Protein AF-A0A9D9JND7-F1 (afdb_monomer_lite)

Secondary structure (DSSP, 8-state):
--------PPP-----------------------------------PPPPPPPPPPPPP-EEEEE--GGGTT-EE--STTPEEEEEEEE---SSGGGS-SEEEEEETTTEEEEEE--EEETTEEEEEEEEESSEEEEEEEEEEETT----B-

Radius of gyration: 27.94 Å; chains: 1; bounding box: 85×55×66 Å

Sequence (152 aa):
MNRQTNQNGKPRSTITWVATFLSLALLVASLALGLGSGEAVAKPSKTPTPTPTATPTPSGTKTISIKDGHKGTHVECSDGQQIEWHFVITQIANSSLAPGSITAQLQNAGTATIGLGNFTGGVAHYTYYTSSPETLIDAWATIYAGWDGQFN

Structure (mmCIF, N/CA/C/O backbone):
data_AF-A0A9D9JND7-F1
#
_entry.id   AF-A0A9D9JND7-F1
#
loop_
_atom_site.group_PDB
_atom_site.id
_atom_site.type_symbol
_atom_site.label_atom_id
_atom_site.label_alt_id
_atom_site.label_comp_id
_atom_site.label_asym_id
_atom_site.label_entity_id
_atom_site.label_seq_id
_atom_site.pdbx_PDB_ins_code
_atom_site.Cartn_x
_atom_site.Cartn_y
_atom_site.Cartn_z
_atom_site.occupancy
_atom_site.B_iso_or_equiv
_atom_site.auth_seq_id
_atom_site.auth_comp_id
_atom_site.auth_asym_id
_atom_site.auth_atom_id
_atom_site.pdbx_PDB_model_num
ATOM 1 N N . MET A 1 1 ? -22.492 42.193 42.068 1.00 35.66 1 MET A N 1
ATOM 2 C CA . MET A 1 1 ? -21.242 42.965 42.238 1.00 35.66 1 MET A CA 1
ATOM 3 C C . MET A 1 1 ? -20.046 42.024 42.145 1.00 35.66 1 MET A C 1
ATOM 5 O O . MET A 1 1 ? -20.113 41.002 42.804 1.00 35.66 1 MET A O 1
ATOM 9 N N . ASN A 1 2 ? -19.023 42.412 41.358 1.00 36.84 2 ASN A N 1
ATOM 10 C CA . ASN A 1 2 ? -17.562 42.173 41.479 1.00 36.84 2 ASN A CA 1
ATOM 11 C C . ASN A 1 2 ? -17.023 40.778 41.883 1.00 36.84 2 ASN A C 1
ATOM 13 O O . ASN A 1 2 ? -17.480 40.208 42.855 1.00 36.84 2 ASN A O 1
ATOM 17 N N . ARG A 1 3 ? -15.932 40.230 41.325 1.00 38.91 3 ARG A N 1
ATOM 18 C CA . ARG A 1 3 ? -14.874 40.699 40.400 1.00 38.91 3 ARG A CA 1
ATOM 19 C C . ARG A 1 3 ? -14.011 39.471 40.013 1.00 38.91 3 ARG A C 1
ATOM 21 O O . ARG A 1 3 ? -13.811 38.626 40.871 1.00 38.91 3 ARG A O 1
ATOM 28 N N . GLN A 1 4 ? -13.517 39.462 38.763 1.00 40.25 4 GLN A N 1
ATOM 29 C CA . GLN A 1 4 ? -12.162 39.114 38.236 1.00 40.25 4 GLN A CA 1
ATOM 30 C C . GLN A 1 4 ? -11.346 37.977 38.913 1.00 40.25 4 GLN A C 1
ATOM 32 O O . GLN A 1 4 ? -11.251 37.946 40.127 1.00 40.25 4 GLN A O 1
ATOM 37 N N . THR A 1 5 ? -10.651 37.055 38.227 1.00 44.72 5 THR A N 1
ATOM 38 C CA . THR A 1 5 ? -9.584 37.194 37.198 1.00 44.72 5 THR A CA 1
ATOM 39 C C . THR A 1 5 ? -9.403 35.843 36.456 1.00 44.72 5 THR A C 1
ATOM 41 O O . THR A 1 5 ? -9.461 34.786 37.065 1.00 44.72 5 THR A O 1
ATOM 44 N N . ASN A 1 6 ? -9.407 35.770 35.121 1.00 44.22 6 ASN A N 1
ATOM 45 C CA . ASN A 1 6 ? -8.262 35.806 34.193 1.00 44.22 6 ASN A CA 1
ATOM 46 C C . ASN A 1 6 ? -7.016 34.979 34.594 1.00 44.22 6 ASN A C 1
ATOM 48 O O . ASN A 1 6 ? -6.251 35.449 35.431 1.00 44.22 6 ASN A O 1
ATOM 52 N N . GLN A 1 7 ? -6.771 33.843 33.917 1.00 40.28 7 GLN A N 1
ATOM 53 C CA . GLN A 1 7 ? -5.429 33.351 33.551 1.00 40.28 7 GLN A CA 1
ATOM 54 C C . GLN A 1 7 ? -5.486 32.428 32.309 1.00 40.28 7 GLN A C 1
ATOM 56 O O . GLN A 1 7 ? -5.984 31.309 32.356 1.00 40.28 7 GLN A O 1
ATOM 61 N N . ASN A 1 8 ? -4.855 32.923 31.244 1.00 39.75 8 ASN A N 1
ATOM 62 C CA . ASN A 1 8 ? -3.942 32.214 30.343 1.00 39.75 8 ASN A CA 1
ATOM 63 C C . ASN A 1 8 ? -4.497 31.261 29.280 1.00 39.75 8 ASN A C 1
ATOM 65 O O . ASN A 1 8 ? -4.663 30.058 29.468 1.00 39.75 8 ASN A O 1
ATOM 69 N N . GLY A 1 9 ? -4.592 31.833 28.075 1.00 44.78 9 GLY A N 1
ATOM 70 C CA . GLY A 1 9 ? -4.525 31.102 26.823 1.00 44.78 9 GLY A CA 1
ATOM 71 C C . GLY A 1 9 ? -3.279 30.223 26.761 1.00 44.78 9 GLY A C 1
ATOM 72 O O . GLY A 1 9 ? -2.150 30.679 26.944 1.00 44.78 9 GLY A O 1
ATOM 73 N N . LYS A 1 10 ? -3.502 28.944 26.474 1.00 40.12 10 LYS A N 1
ATOM 74 C CA . LYS A 1 10 ? -2.445 28.026 26.077 1.00 40.12 10 LYS A CA 1
ATOM 75 C C . LYS A 1 10 ? -2.246 28.198 24.568 1.00 40.12 10 LYS A C 1
ATOM 77 O O . LYS A 1 10 ? -3.219 28.031 23.828 1.00 40.12 10 LYS A O 1
ATOM 82 N N . PRO A 1 11 ? -1.050 28.567 24.086 1.00 42.25 11 PRO A N 1
ATOM 83 C CA . PRO A 1 11 ? -0.822 28.674 22.654 1.00 42.25 11 PRO A CA 1
ATOM 84 C C . PRO A 1 11 ? -1.040 27.301 22.012 1.00 42.25 11 PRO A C 1
ATOM 86 O O . PRO A 1 11 ? -0.515 26.291 22.487 1.00 42.25 11 PRO A O 1
ATOM 89 N N . ARG A 1 12 ? -1.830 27.270 20.931 1.00 50.47 12 ARG A N 1
ATOM 90 C CA . ARG A 1 12 ? -1.844 26.148 19.990 1.00 50.47 12 ARG A CA 1
ATOM 91 C C . ARG A 1 12 ? -0.411 25.992 19.495 1.00 50.47 12 ARG A C 1
ATOM 93 O O . ARG A 1 12 ? 0.096 26.860 18.791 1.00 50.47 12 ARG A O 1
ATOM 100 N N . SER A 1 13 ? 0.254 24.937 19.951 1.00 42.88 13 SER A N 1
ATOM 101 C CA . SER A 1 13 ? 1.615 24.627 19.541 1.00 42.88 13 SER A CA 1
ATOM 102 C C . SER A 1 13 ? 1.556 24.116 18.105 1.00 42.88 13 SER A C 1
ATOM 104 O O . SER A 1 13 ? 1.272 22.949 17.849 1.00 42.88 13 SER A O 1
ATOM 106 N N . THR A 1 14 ? 1.732 25.031 17.156 1.00 45.50 14 THR A N 1
ATOM 107 C CA . THR A 1 14 ? 2.014 24.708 15.761 1.00 45.50 14 THR A CA 1
ATOM 108 C C . THR A 1 14 ? 3.435 24.158 15.735 1.00 45.50 14 THR A C 1
ATOM 110 O O . THR A 1 14 ? 4.404 24.914 15.790 1.00 45.50 14 THR A O 1
ATOM 113 N N . ILE A 1 15 ? 3.567 22.833 15.754 1.00 48.22 15 ILE A N 1
ATOM 114 C CA . ILE A 1 15 ? 4.861 22.163 15.636 1.00 48.22 15 ILE A CA 1
ATOM 115 C C . ILE A 1 15 ? 5.288 22.278 14.171 1.00 48.22 15 ILE A C 1
ATOM 117 O O . ILE A 1 15 ? 4.916 21.478 13.316 1.00 48.22 15 ILE A O 1
ATOM 121 N N . THR A 1 16 ? 6.033 23.341 13.879 1.00 36.06 16 THR A N 1
ATOM 122 C CA . THR A 1 16 ? 6.825 23.488 12.660 1.00 36.06 16 THR A CA 1
ATOM 123 C C . THR A 1 16 ? 7.921 22.427 12.701 1.00 36.06 16 THR A C 1
ATOM 125 O O . THR A 1 16 ? 8.856 22.533 13.493 1.00 36.06 16 THR A O 1
ATOM 128 N N . TRP A 1 17 ? 7.801 21.384 11.881 1.00 36.75 17 TRP A N 1
ATOM 129 C CA . TRP A 1 17 ? 8.867 20.400 11.708 1.00 36.75 17 TRP A CA 1
ATOM 130 C C . TRP A 1 17 ? 10.091 21.083 11.089 1.00 36.75 17 TRP A C 1
ATOM 132 O O . TRP A 1 17 ? 10.092 21.452 9.916 1.00 36.75 17 TRP A O 1
ATOM 142 N N . VAL A 1 18 ? 11.131 21.279 11.899 1.00 44.25 18 VAL A N 1
ATOM 143 C CA . VAL A 1 18 ? 12.454 21.710 11.445 1.00 44.25 18 VAL A CA 1
ATOM 144 C C . VAL A 1 18 ? 13.155 20.476 10.880 1.00 44.25 18 VAL A C 1
ATOM 146 O O . VAL A 1 18 ? 13.478 19.552 11.622 1.00 44.25 18 VAL A O 1
ATOM 149 N N . ALA A 1 19 ? 13.363 20.436 9.564 1.00 40.91 19 ALA A N 1
ATOM 150 C CA . ALA A 1 19 ? 14.160 19.401 8.915 1.00 40.91 19 ALA A CA 1
ATOM 151 C C . ALA A 1 19 ? 15.650 19.643 9.208 1.00 40.91 19 ALA A C 1
ATOM 153 O O . ALA A 1 19 ? 16.306 20.456 8.557 1.00 40.91 19 ALA A O 1
ATOM 154 N N . THR A 1 20 ? 16.195 18.955 10.209 1.00 38.94 20 THR A N 1
ATOM 155 C CA . THR A 1 20 ? 17.640 18.890 10.439 1.00 38.94 20 THR A CA 1
ATOM 156 C C . THR A 1 20 ? 18.256 17.895 9.458 1.00 38.94 20 THR A C 1
ATOM 158 O O . THR A 1 20 ? 18.188 16.683 9.649 1.00 38.94 20 THR A O 1
ATOM 161 N N . PHE A 1 21 ? 18.886 18.410 8.402 1.00 44.72 21 PHE A N 1
ATOM 162 C CA . PHE A 1 21 ? 19.834 17.648 7.593 1.00 44.72 21 PHE A CA 1
ATOM 163 C C . PHE A 1 21 ? 21.103 17.427 8.418 1.00 44.72 21 PHE A C 1
ATOM 165 O O . PHE A 1 21 ? 21.980 18.289 8.477 1.00 44.72 21 PHE A O 1
ATOM 172 N N . LEU A 1 22 ? 21.186 16.283 9.097 1.00 35.12 22 LEU A N 1
ATOM 173 C CA . LEU A 1 22 ? 22.419 15.859 9.745 1.00 35.12 22 LEU A CA 1
ATOM 174 C C . LEU A 1 22 ? 23.323 15.218 8.688 1.00 35.12 22 LEU A C 1
ATOM 176 O O . LEU A 1 22 ? 23.207 14.037 8.368 1.00 35.12 22 LEU A O 1
ATOM 180 N N . SER A 1 23 ? 24.209 16.034 8.123 1.00 46.69 23 SER A N 1
ATOM 181 C CA . SER A 1 23 ? 25.359 15.568 7.355 1.00 46.69 23 SER A CA 1
ATOM 182 C C . SER A 1 23 ? 26.200 14.626 8.213 1.00 46.69 23 SER A C 1
ATOM 184 O O . SER A 1 23 ? 26.715 15.036 9.253 1.00 46.69 23 SER A O 1
ATOM 186 N N . LEU A 1 24 ? 26.395 13.392 7.749 1.00 34.16 24 LEU A N 1
ATOM 187 C CA . LEU A 1 24 ? 27.453 12.519 8.244 1.00 34.16 24 LEU A CA 1
ATOM 188 C C . LEU A 1 24 ? 28.417 12.221 7.095 1.00 34.16 24 LEU A C 1
ATOM 190 O O . LEU A 1 24 ? 28.171 11.370 6.245 1.00 34.16 24 LEU A O 1
ATOM 194 N N . ALA A 1 25 ? 29.515 12.970 7.078 1.00 51.25 25 ALA A N 1
ATOM 195 C CA . ALA A 1 25 ? 30.735 12.611 6.372 1.00 51.25 25 ALA A CA 1
ATOM 196 C C . ALA A 1 25 ? 31.693 11.935 7.368 1.00 51.25 25 ALA A C 1
ATOM 198 O O . ALA A 1 25 ? 31.798 12.428 8.486 1.00 51.25 25 ALA A O 1
ATOM 199 N N . LEU A 1 26 ? 32.388 10.862 6.959 1.00 34.78 26 LEU A N 1
ATOM 200 C CA . LEU A 1 26 ? 33.774 10.483 7.334 1.00 34.78 26 LEU A CA 1
ATOM 201 C C . LEU A 1 26 ? 34.145 9.172 6.563 1.00 34.78 26 LEU A C 1
ATOM 203 O O . LEU A 1 26 ? 33.392 8.211 6.669 1.00 34.78 26 LEU A O 1
ATOM 207 N N . LEU A 1 27 ? 35.102 9.133 5.605 1.00 37.53 27 LEU A N 1
ATOM 208 C CA . LEU A 1 27 ? 36.602 9.067 5.684 1.00 37.53 27 LEU A CA 1
ATOM 209 C C . LEU A 1 27 ? 37.125 7.638 6.014 1.00 37.53 27 LEU A C 1
ATOM 211 O O . LEU A 1 27 ? 36.470 6.944 6.773 1.00 37.53 27 LEU A O 1
ATOM 215 N N . VAL A 1 28 ? 38.249 7.068 5.529 1.00 41.75 28 VAL A N 1
ATOM 216 C CA . VAL A 1 28 ? 39.568 7.514 4.999 1.00 41.75 28 VAL A CA 1
ATOM 217 C C . VAL A 1 28 ? 40.226 6.320 4.249 1.00 41.75 28 VAL A C 1
ATOM 219 O O . VAL A 1 28 ? 39.947 5.183 4.617 1.00 41.75 28 VAL A O 1
ATOM 222 N N . ALA A 1 29 ? 41.184 6.544 3.333 1.00 36.72 29 ALA A N 1
ATOM 223 C CA . ALA A 1 29 ? 42.577 6.045 3.467 1.00 36.72 29 ALA A CA 1
ATOM 224 C C . ALA A 1 29 ? 43.456 6.452 2.264 1.00 36.72 29 ALA A C 1
ATOM 226 O O . ALA A 1 29 ? 43.172 6.112 1.118 1.00 36.72 29 ALA A O 1
ATOM 227 N N . SER A 1 30 ? 44.546 7.163 2.554 1.00 53.56 30 SER A N 1
ATOM 228 C CA . SER A 1 30 ? 45.601 7.576 1.620 1.00 53.56 30 SER A CA 1
ATOM 229 C C . SER A 1 30 ? 46.751 6.561 1.607 1.00 53.56 30 SER A C 1
ATOM 231 O O . SER A 1 30 ? 47.079 6.027 2.665 1.00 53.56 30 SER A O 1
ATOM 233 N N . LEU A 1 31 ? 47.461 6.395 0.481 1.00 41.94 31 LEU A N 1
ATOM 234 C CA . LEU A 1 31 ? 48.875 5.987 0.503 1.00 41.94 31 LEU A CA 1
ATOM 235 C C . LEU A 1 31 ? 49.652 6.548 -0.705 1.00 41.94 31 LEU A C 1
ATOM 237 O O . LEU A 1 31 ? 49.171 6.512 -1.834 1.00 41.94 31 LEU A O 1
ATOM 241 N N . ALA A 1 32 ? 50.824 7.122 -0.419 1.00 46.75 32 ALA A N 1
ATOM 242 C CA . ALA A 1 32 ? 51.705 7.877 -1.317 1.00 46.75 32 ALA A CA 1
ATOM 243 C C . ALA A 1 32 ? 52.719 7.001 -2.093 1.00 46.75 32 ALA A C 1
ATOM 245 O O . ALA A 1 32 ? 52.794 5.805 -1.827 1.00 46.75 32 ALA A O 1
ATOM 246 N N . LEU A 1 33 ? 53.531 7.663 -2.950 1.00 39.75 33 LEU A N 1
ATOM 247 C CA . LEU A 1 33 ? 54.814 7.292 -3.618 1.00 39.75 33 LEU A CA 1
ATOM 248 C C . LEU A 1 33 ? 54.690 7.356 -5.159 1.00 39.75 33 LEU A C 1
ATOM 250 O O . LEU A 1 33 ? 53.736 6.832 -5.710 1.00 39.75 33 LEU A O 1
ATOM 254 N N . GLY A 1 34 ? 55.587 7.929 -5.965 1.00 34.12 34 GLY A N 1
ATOM 255 C CA . GLY A 1 34 ? 56.808 8.713 -5.785 1.00 34.12 34 GLY A CA 1
ATOM 256 C C . GLY A 1 34 ? 57.210 9.279 -7.165 1.00 34.12 34 GLY A C 1
ATOM 257 O O . GLY A 1 34 ? 56.933 8.662 -8.193 1.00 34.12 34 GLY A O 1
ATOM 258 N N . LEU A 1 35 ? 57.810 10.471 -7.208 1.00 46.88 35 LEU A N 1
ATOM 259 C CA . LEU A 1 35 ? 58.341 11.081 -8.434 1.00 46.88 35 LEU A CA 1
ATOM 260 C C . LEU A 1 35 ? 59.717 10.478 -8.734 1.00 46.88 35 LEU A C 1
ATOM 262 O O . LEU A 1 35 ? 60.695 10.800 -8.065 1.00 46.88 35 LEU A O 1
ATOM 266 N N . GLY A 1 36 ? 59.778 9.602 -9.733 1.00 36.09 36 GLY A N 1
ATOM 267 C CA . GLY A 1 36 ? 61.016 9.104 -10.321 1.00 36.09 36 GLY A CA 1
ATOM 268 C C . GLY A 1 36 ? 61.012 9.381 -11.818 1.00 36.09 36 GLY A C 1
ATOM 269 O O . GLY A 1 36 ? 60.272 8.743 -12.562 1.00 36.09 36 GLY A O 1
ATOM 270 N N . SER A 1 37 ? 61.827 10.338 -12.254 1.00 55.56 37 SER A N 1
ATOM 271 C CA . SER A 1 37 ? 62.233 10.475 -13.651 1.00 55.56 37 SER A CA 1
ATOM 272 C C . SER A 1 37 ? 63.300 9.416 -13.928 1.00 55.56 37 SER A C 1
ATOM 274 O O . SER A 1 37 ? 64.373 9.462 -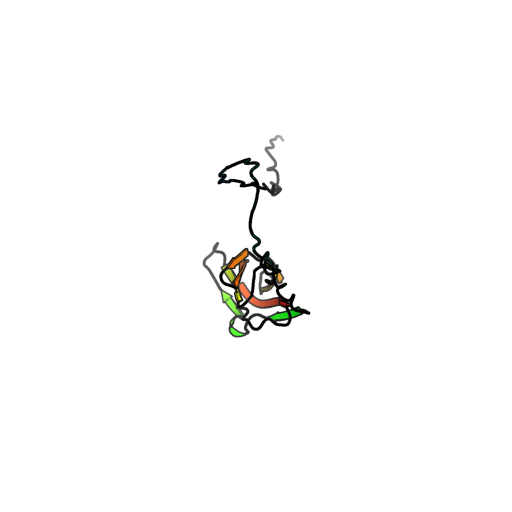13.332 1.00 55.56 37 SER A O 1
ATOM 276 N N . GLY A 1 38 ? 63.002 8.455 -14.799 1.00 38.06 38 GLY A N 1
ATOM 277 C CA . GLY A 1 38 ? 63.929 7.407 -15.218 1.00 38.06 38 GLY A CA 1
ATOM 278 C C . GLY A 1 38 ? 63.407 6.702 -16.466 1.00 38.06 38 GLY A C 1
ATOM 279 O O . GLY A 1 38 ? 62.236 6.343 -16.541 1.00 38.06 38 GLY A O 1
ATOM 280 N N . GLU A 1 39 ? 64.266 6.597 -17.471 1.00 42.38 39 GLU A N 1
ATOM 281 C CA . GLU A 1 39 ? 63.981 6.178 -18.840 1.00 42.38 39 GLU A CA 1
ATOM 282 C C . GLU A 1 39 ? 63.684 4.673 -19.016 1.00 42.38 39 GLU A C 1
ATOM 284 O O . GLU A 1 39 ? 64.228 3.820 -18.324 1.00 42.38 39 GLU A O 1
ATOM 289 N N . ALA A 1 40 ? 62.918 4.407 -20.083 1.00 47.84 40 ALA A N 1
ATOM 290 C CA . ALA A 1 40 ? 62.950 3.244 -20.978 1.00 47.84 40 ALA A CA 1
ATOM 291 C C . ALA A 1 40 ? 62.257 1.902 -20.609 1.00 47.84 40 ALA A C 1
ATOM 293 O O . ALA A 1 40 ? 62.512 1.262 -19.596 1.00 47.84 40 ALA A O 1
ATOM 294 N N . VAL A 1 41 ? 61.520 1.426 -21.631 1.00 47.28 41 VAL A N 1
ATOM 295 C CA . VAL A 1 41 ? 61.172 0.036 -22.014 1.00 47.28 41 VAL A CA 1
ATOM 296 C C . VAL A 1 41 ? 59.761 -0.506 -21.669 1.00 47.28 41 VAL A C 1
ATOM 298 O O . VAL A 1 41 ? 59.404 -0.750 -20.527 1.00 47.28 41 VAL A O 1
ATOM 301 N N . ALA A 1 42 ? 59.040 -0.817 -22.763 1.00 45.41 42 ALA A N 1
ATOM 302 C CA . ALA A 1 42 ? 57.925 -1.764 -22.971 1.00 45.41 42 ALA A CA 1
ATOM 303 C C . ALA A 1 42 ? 56.463 -1.406 -22.580 1.00 45.41 42 ALA A C 1
ATOM 305 O O . ALA A 1 42 ? 56.108 -1.094 -21.451 1.00 45.41 42 ALA A O 1
ATOM 306 N N . LYS A 1 43 ? 55.588 -1.549 -23.590 1.00 57.69 43 LYS A N 1
ATOM 307 C CA . LYS A 1 43 ? 54.122 -1.373 -23.636 1.00 57.69 43 LYS A CA 1
ATOM 308 C C . LYS A 1 43 ? 53.362 -2.498 -22.908 1.00 57.69 43 LYS A C 1
ATOM 310 O O . LYS A 1 43 ? 53.629 -3.662 -23.197 1.00 57.69 43 LYS A O 1
ATOM 315 N N . PRO A 1 44 ? 52.269 -2.171 -22.193 1.00 45.88 44 PRO A N 1
ATOM 316 C CA . PRO A 1 44 ? 51.061 -2.989 -22.238 1.00 45.88 44 PRO A CA 1
ATOM 317 C C . PRO A 1 44 ? 49.843 -2.177 -22.705 1.00 45.88 44 PRO A C 1
ATOM 319 O O . PRO A 1 44 ? 49.682 -0.989 -22.431 1.00 45.88 44 PRO A O 1
ATOM 322 N N . SER A 1 45 ? 48.990 -2.844 -23.477 1.00 52.47 45 SER A N 1
ATOM 323 C CA . SER A 1 45 ? 47.714 -2.335 -23.976 1.00 52.47 45 SER A CA 1
ATOM 324 C C . SER A 1 45 ? 46.803 -1.938 -22.812 1.00 52.47 45 SER A C 1
ATOM 326 O O . SER A 1 45 ? 46.557 -2.757 -21.931 1.00 52.47 45 SER A O 1
ATOM 328 N N . LYS A 1 46 ? 46.278 -0.705 -22.806 1.00 54.31 46 LYS A N 1
ATOM 329 C CA . LYS A 1 46 ? 45.229 -0.300 -21.861 1.00 54.31 46 LYS A CA 1
ATOM 330 C C . LYS A 1 46 ? 43.996 -1.166 -22.125 1.00 54.31 46 LYS A C 1
ATOM 332 O O . LYS A 1 46 ? 43.353 -1.007 -23.160 1.00 54.31 46 LYS A O 1
ATOM 337 N N . THR A 1 47 ? 43.684 -2.091 -21.224 1.00 53.34 47 THR A N 1
ATOM 338 C CA . THR A 1 47 ? 42.386 -2.771 -21.213 1.00 53.34 47 THR A CA 1
ATOM 339 C C . THR A 1 47 ? 41.303 -1.696 -21.078 1.00 53.34 47 THR A C 1
ATOM 341 O O . THR A 1 47 ? 41.393 -0.894 -20.144 1.00 53.34 47 THR A O 1
ATOM 344 N N . PRO A 1 48 ? 40.319 -1.601 -21.990 1.00 60.66 48 PRO A N 1
ATOM 345 C CA . PRO A 1 48 ? 39.216 -0.670 -21.811 1.00 60.66 48 PRO A CA 1
ATOM 346 C C . PRO A 1 48 ? 38.462 -1.051 -20.534 1.00 60.66 48 PRO A C 1
ATOM 348 O O . PRO A 1 48 ? 38.025 -2.191 -20.379 1.00 60.66 48 PRO A O 1
ATOM 351 N N . THR A 1 49 ? 38.336 -0.105 -19.605 1.00 61.47 49 THR A N 1
ATOM 352 C CA . THR A 1 49 ? 37.416 -0.211 -18.469 1.00 61.47 49 THR A CA 1
ATOM 353 C C . THR A 1 49 ? 36.029 -0.559 -19.015 1.00 61.47 49 THR A C 1
ATOM 355 O O . THR A 1 49 ? 35.581 0.138 -19.931 1.00 61.47 49 THR A O 1
ATOM 358 N N . PRO A 1 50 ? 35.339 -1.603 -18.516 1.00 55.28 50 PRO A N 1
ATOM 359 C CA . PRO A 1 50 ? 33.985 -1.891 -18.965 1.00 55.28 50 PRO A CA 1
ATOM 360 C C . PRO A 1 50 ? 33.119 -0.659 -18.703 1.00 55.28 50 PRO A C 1
ATOM 362 O O . PRO A 1 50 ? 32.987 -0.200 -17.568 1.00 55.28 50 PRO A O 1
ATOM 365 N N . THR A 1 51 ? 32.563 -0.091 -19.770 1.00 63.75 51 THR A N 1
ATOM 366 C CA . THR A 1 51 ? 31.516 0.923 -19.674 1.00 63.75 51 THR A CA 1
ATOM 367 C C . THR A 1 51 ? 30.382 0.330 -18.835 1.00 63.75 51 THR A C 1
ATOM 369 O O . THR A 1 51 ? 29.955 -0.788 -19.144 1.00 63.75 51 THR A O 1
ATOM 372 N N . PRO A 1 52 ? 29.893 1.008 -17.776 1.00 57.00 52 PRO A N 1
ATOM 373 C CA . PRO A 1 52 ? 28.728 0.526 -17.051 1.00 57.00 52 PRO A CA 1
ATOM 374 C C . PRO A 1 52 ? 27.597 0.358 -18.063 1.00 57.00 52 PRO A C 1
ATOM 376 O O . PRO A 1 52 ? 27.193 1.310 -18.731 1.00 57.00 52 PRO A O 1
ATOM 379 N N . THR A 1 53 ? 27.143 -0.881 -18.231 1.00 58.75 53 THR A N 1
ATOM 380 C CA . THR A 1 53 ? 25.967 -1.167 -19.046 1.00 58.75 53 THR A CA 1
ATOM 381 C C . THR A 1 53 ? 24.807 -0.455 -18.371 1.00 58.75 53 THR A C 1
ATOM 383 O O . THR A 1 53 ? 24.507 -0.741 -17.213 1.00 58.75 53 THR A O 1
ATOM 386 N N . ALA A 1 54 ? 24.209 0.520 -19.056 1.00 56.59 54 ALA A N 1
ATOM 387 C CA . ALA A 1 54 ? 23.027 1.193 -18.550 1.00 56.59 54 ALA A CA 1
ATOM 388 C C . ALA A 1 54 ? 21.954 0.130 -18.290 1.00 56.59 54 ALA A C 1
ATOM 390 O O . ALA A 1 54 ? 21.536 -0.570 -19.214 1.00 56.59 54 ALA A O 1
ATOM 391 N N . THR A 1 55 ? 21.538 -0.018 -17.032 1.00 61.88 55 THR A N 1
ATOM 392 C CA . THR A 1 55 ? 20.361 -0.817 -16.699 1.00 61.88 55 THR A CA 1
ATOM 393 C C . THR A 1 55 ? 19.194 -0.239 -17.497 1.00 61.88 55 THR A C 1
ATOM 395 O O . THR A 1 55 ? 18.950 0.966 -17.387 1.00 61.88 55 THR A O 1
ATOM 398 N N . PRO A 1 56 ? 18.496 -1.036 -18.325 1.00 59.31 56 PRO A N 1
ATOM 399 C CA . PRO A 1 56 ? 17.407 -0.518 -19.135 1.00 59.31 56 PRO A CA 1
ATOM 400 C C . PRO A 1 56 ? 16.362 0.104 -18.211 1.00 59.31 56 PRO A C 1
ATOM 402 O O . PRO A 1 56 ? 15.847 -0.555 -17.308 1.00 59.31 56 PRO A O 1
ATOM 405 N N . THR A 1 57 ? 16.056 1.383 -18.423 1.00 62.50 57 THR A N 1
ATOM 406 C CA . THR A 1 57 ? 14.876 1.995 -17.819 1.00 62.50 57 THR A CA 1
ATOM 407 C C . THR A 1 57 ? 13.660 1.282 -18.408 1.00 62.50 57 THR A C 1
ATOM 409 O O . THR A 1 57 ? 13.494 1.308 -19.631 1.00 62.50 57 THR A O 1
ATOM 412 N N . PRO A 1 58 ? 12.829 0.607 -17.597 1.00 71.50 58 PRO A N 1
ATOM 413 C CA . PRO A 1 58 ? 11.636 -0.035 -18.123 1.00 71.50 58 PRO A CA 1
ATOM 414 C C . PRO A 1 58 ? 10.738 1.022 -18.774 1.00 71.50 58 PRO A C 1
ATOM 416 O O . PRO A 1 58 ? 10.476 2.077 -18.196 1.00 71.50 58 PRO A O 1
ATOM 419 N N . SER A 1 59 ? 10.304 0.755 -20.007 1.00 79.25 59 SER A N 1
ATOM 420 C CA . SER A 1 59 ? 9.436 1.668 -20.745 1.00 79.25 59 SER A CA 1
ATOM 421 C C . SER A 1 59 ? 7.990 1.496 -20.277 1.00 79.25 59 SER A C 1
ATOM 423 O O . SER A 1 59 ? 7.455 0.388 -20.300 1.00 79.25 59 SER A O 1
ATOM 425 N N . GLY A 1 60 ? 7.370 2.594 -19.844 1.00 93.44 60 GLY A N 1
ATOM 426 C CA . GLY A 1 60 ? 5.963 2.648 -19.451 1.00 93.44 60 GLY A CA 1
ATOM 427 C C . GLY A 1 60 ? 5.667 2.253 -18.002 1.00 93.44 60 GLY A C 1
ATOM 428 O O . GLY A 1 60 ? 6.506 1.734 -17.262 1.00 93.44 60 GLY A O 1
ATOM 429 N N . THR A 1 61 ? 4.424 2.506 -17.603 1.00 96.94 61 THR A N 1
ATOM 430 C CA . THR A 1 61 ? 3.895 2.217 -16.269 1.00 96.94 61 THR A CA 1
ATOM 431 C C . THR A 1 61 ? 2.575 1.455 -16.354 1.00 96.94 61 THR A C 1
ATOM 433 O O . THR A 1 61 ? 1.911 1.446 -17.389 1.00 96.94 61 THR A O 1
ATOM 436 N N . LYS A 1 62 ? 2.196 0.802 -15.256 1.00 97.81 62 LYS A N 1
ATOM 437 C CA . LYS A 1 62 ? 0.889 0.180 -15.051 1.00 97.81 62 LYS A CA 1
ATOM 438 C C . LYS A 1 62 ? 0.396 0.418 -13.630 1.00 97.81 62 LYS A C 1
ATOM 440 O O . LYS A 1 62 ? 1.202 0.595 -12.716 1.00 97.81 62 LYS A O 1
ATOM 445 N N . THR A 1 63 ? -0.918 0.367 -13.446 1.00 98.62 63 THR A N 1
ATOM 446 C CA . THR A 1 63 ? -1.527 0.297 -12.117 1.00 98.62 63 THR A CA 1
ATOM 447 C C . THR A 1 63 ? -1.510 -1.144 -11.625 1.00 98.62 63 THR A C 1
ATOM 449 O O . THR A 1 63 ? -1.807 -2.070 -12.378 1.00 98.62 63 THR A O 1
ATOM 452 N N . ILE A 1 64 ? -1.145 -1.322 -10.364 1.00 98.75 64 ILE A N 1
ATOM 453 C CA . ILE A 1 64 ? -1.198 -2.590 -9.644 1.00 98.75 64 ILE A CA 1
ATOM 454 C C . ILE A 1 64 ? -2.109 -2.420 -8.440 1.00 98.75 64 ILE A C 1
ATOM 456 O O . ILE A 1 64 ? -2.141 -1.346 -7.839 1.00 98.75 64 ILE A O 1
ATOM 460 N N . SER A 1 65 ? -2.824 -3.479 -8.093 1.00 98.75 65 SER A N 1
ATOM 461 C CA . SER A 1 65 ? -3.711 -3.518 -6.935 1.00 98.75 65 SER A CA 1
ATOM 462 C C . SER A 1 65 ? -3.215 -4.555 -5.945 1.00 98.75 65 SER A C 1
ATOM 464 O O . SER A 1 65 ? -2.552 -5.525 -6.324 1.00 98.75 65 SER A O 1
ATOM 466 N N . ILE A 1 66 ? -3.546 -4.342 -4.681 1.00 98.88 66 ILE A N 1
ATOM 467 C CA . ILE A 1 66 ? -3.341 -5.321 -3.630 1.00 98.88 66 ILE A CA 1
ATOM 468 C C . ILE A 1 66 ? -4.086 -6.611 -3.965 1.00 98.88 66 ILE A C 1
ATOM 470 O O . ILE A 1 66 ? -5.140 -6.588 -4.611 1.00 98.88 66 ILE A O 1
ATOM 474 N N . LYS A 1 67 ? -3.546 -7.750 -3.530 1.00 98.69 67 LYS A N 1
ATOM 475 C CA . LYS A 1 67 ? -4.238 -9.031 -3.687 1.00 98.69 67 LYS A CA 1
ATOM 476 C C . LYS A 1 67 ? -5.633 -8.973 -3.079 1.00 98.69 67 LYS A C 1
ATOM 478 O O . LYS A 1 67 ? -5.802 -8.532 -1.943 1.00 98.69 67 LYS A O 1
ATOM 483 N N . ASP A 1 68 ? -6.603 -9.540 -3.792 1.00 98.38 68 ASP A N 1
ATOM 484 C CA . ASP A 1 68 ? -7.996 -9.590 -3.336 1.00 98.38 68 ASP A CA 1
ATOM 485 C C . ASP A 1 68 ? -8.152 -10.249 -1.958 1.00 98.38 68 ASP A C 1
ATOM 487 O O . ASP A 1 68 ? -9.011 -9.840 -1.188 1.00 98.38 68 ASP A O 1
ATOM 491 N N . GLY A 1 69 ? -7.280 -11.199 -1.596 1.00 98.38 69 GLY A N 1
ATOM 492 C CA . GLY A 1 69 ? -7.293 -11.844 -0.277 1.00 98.38 69 GLY A CA 1
ATOM 493 C C . GLY A 1 69 ? -7.004 -10.917 0.912 1.00 98.38 69 GLY A C 1
ATOM 494 O O . GLY A 1 69 ? -7.267 -11.312 2.043 1.00 98.38 69 GLY A O 1
ATOM 495 N N . HIS A 1 70 ? -6.481 -9.708 0.683 1.00 98.44 70 HIS A N 1
ATOM 496 C CA . HIS A 1 70 ? -6.302 -8.696 1.731 1.00 98.44 70 HIS A CA 1
ATOM 497 C C . HIS A 1 70 ? -7.456 -7.686 1.787 1.00 98.44 70 HIS A C 1
ATOM 499 O O . HIS A 1 70 ? -7.601 -6.976 2.784 1.00 98.44 70 HIS A O 1
ATOM 505 N N . LYS A 1 71 ? -8.302 -7.616 0.754 1.00 98.56 71 LYS A N 1
ATOM 506 C CA . LYS A 1 71 ? -9.462 -6.718 0.744 1.00 98.56 71 LYS A CA 1
ATOM 507 C C . LYS A 1 71 ? -10.506 -7.208 1.741 1.00 98.56 71 LYS A C 1
ATOM 509 O O . LYS A 1 71 ? -10.749 -8.403 1.875 1.00 98.56 71 LYS A O 1
ATOM 514 N N . GLY A 1 72 ? -11.121 -6.273 2.453 1.00 98.38 72 GLY A N 1
ATOM 515 C CA . GLY A 1 72 ? -12.044 -6.567 3.543 1.00 98.38 72 GLY A CA 1
ATOM 516 C C . GLY A 1 72 ? -11.364 -7.024 4.834 1.00 98.38 72 GLY A C 1
ATOM 517 O O . GLY A 1 72 ? -12.069 -7.429 5.754 1.00 98.38 72 GLY A O 1
ATOM 518 N N . THR A 1 73 ? -10.027 -6.961 4.935 1.00 98.62 73 THR A N 1
ATOM 519 C CA . THR A 1 73 ? -9.336 -7.228 6.205 1.00 98.62 73 THR A CA 1
ATOM 520 C C . THR A 1 73 ? -9.839 -6.242 7.248 1.00 98.62 73 THR A C 1
ATOM 522 O O . THR A 1 73 ? -9.620 -5.039 7.120 1.00 98.62 73 THR A O 1
ATOM 525 N N . HIS A 1 74 ? -10.512 -6.771 8.262 1.00 98.38 74 HIS A N 1
ATOM 526 C CA . HIS A 1 74 ? -11.058 -6.021 9.379 1.00 98.38 74 HIS A CA 1
ATOM 527 C C . HIS A 1 74 ? -10.194 -6.257 10.614 1.00 98.38 74 HIS A C 1
ATOM 529 O O . HIS A 1 74 ? -9.886 -7.404 10.949 1.00 98.38 74 HIS A O 1
ATOM 535 N N . VAL A 1 75 ? -9.789 -5.177 11.272 1.00 98.25 75 VAL A N 1
ATOM 536 C CA . VAL A 1 75 ? -8.967 -5.224 12.478 1.00 98.25 75 VAL A CA 1
ATOM 537 C C . VAL A 1 75 ? -9.630 -4.382 13.557 1.00 98.25 75 VAL A C 1
ATOM 539 O O . VAL A 1 75 ? -10.001 -3.230 13.333 1.00 98.25 75 VAL A O 1
ATOM 542 N N . GLU A 1 76 ? -9.727 -4.964 14.746 1.00 97.81 76 GLU A N 1
ATOM 543 C CA . GLU A 1 76 ? -10.147 -4.280 15.961 1.00 97.81 76 GLU A CA 1
ATOM 544 C C . GLU A 1 76 ? -9.083 -4.489 17.039 1.00 97.81 76 GLU A C 1
ATOM 546 O O . GLU A 1 76 ? -8.519 -5.573 17.201 1.00 97.81 76 GLU A O 1
ATOM 551 N N . CYS A 1 77 ? -8.789 -3.426 17.771 1.00 95.56 77 CYS A N 1
ATOM 552 C CA . CYS A 1 77 ? -7.899 -3.409 18.922 1.00 95.56 77 CYS A CA 1
ATOM 553 C C . CYS A 1 77 ? -8.637 -2.852 20.142 1.00 95.56 77 CYS A C 1
ATOM 555 O O . CYS A 1 77 ? -9.665 -2.184 20.004 1.00 95.56 77 CYS A O 1
ATOM 557 N N . SER A 1 78 ? -8.076 -3.092 21.327 1.00 95.50 78 SER A N 1
ATOM 558 C CA . SER A 1 78 ? -8.571 -2.514 22.578 1.00 95.50 78 SER A CA 1
ATOM 559 C C . SER A 1 78 ? -8.520 -0.983 22.554 1.00 95.50 78 SER A C 1
ATOM 561 O O . SER A 1 78 ? -7.710 -0.383 21.842 1.00 95.50 78 SER A O 1
ATOM 563 N N . ASP A 1 79 ? -9.345 -0.351 23.388 1.00 91.50 79 ASP A N 1
ATOM 564 C CA . ASP A 1 79 ? -9.456 1.106 23.466 1.00 91.50 79 ASP A CA 1
ATOM 565 C C . ASP A 1 79 ? -8.096 1.807 23.601 1.00 91.50 79 ASP A C 1
ATOM 567 O O . ASP A 1 79 ? -7.260 1.472 24.445 1.00 91.50 79 ASP A O 1
ATOM 571 N N . GLY A 1 80 ? -7.887 2.817 22.754 1.00 88.88 80 GLY A N 1
ATOM 572 C CA . GLY A 1 80 ? -6.665 3.621 22.724 1.00 88.88 80 GLY A CA 1
ATOM 573 C C . GLY A 1 80 ? -5.488 3.001 21.964 1.00 88.88 80 GLY A C 1
ATOM 574 O O . GLY A 1 80 ? -4.459 3.664 21.836 1.00 88.88 80 GLY A O 1
ATOM 575 N N . GLN A 1 81 ? -5.613 1.780 21.432 1.00 95.69 81 GLN A N 1
ATOM 576 C CA . GLN A 1 81 ? -4.602 1.186 20.553 1.00 95.69 81 GLN A CA 1
ATOM 577 C C . GLN A 1 81 ? -4.805 1.600 19.088 1.00 95.69 81 GLN A C 1
ATOM 579 O O . GLN A 1 81 ? -5.921 1.875 18.641 1.00 95.69 81 GLN A O 1
ATOM 584 N N . GLN A 1 82 ? -3.702 1.646 18.340 1.00 97.25 82 GLN A N 1
ATOM 585 C CA . GLN A 1 82 ? -3.703 1.898 16.901 1.00 97.25 82 GLN A CA 1
ATOM 586 C C . GLN A 1 82 ? -3.494 0.601 16.130 1.00 97.25 82 GLN A C 1
ATOM 588 O O . GLN A 1 82 ? -2.795 -0.301 16.589 1.00 97.25 82 GLN A O 1
ATOM 593 N N . ILE A 1 83 ? -4.067 0.556 14.934 1.00 98.31 83 ILE A N 1
ATOM 594 C CA . ILE A 1 83 ? -3.831 -0.505 13.962 1.00 98.31 83 ILE A CA 1
ATOM 595 C C . ILE A 1 83 ? -2.647 -0.082 13.102 1.00 98.31 83 ILE A C 1
ATOM 597 O O . ILE A 1 83 ? -2.643 1.029 12.572 1.00 98.31 83 ILE A O 1
ATOM 601 N N . GLU A 1 84 ? -1.660 -0.963 12.958 1.00 98.44 84 GLU A N 1
ATOM 602 C CA . GLU A 1 84 ? -0.572 -0.801 11.996 1.00 98.44 84 GLU A CA 1
ATOM 603 C C . GLU A 1 84 ? -0.903 -1.571 10.716 1.00 98.44 84 GLU A C 1
ATOM 605 O O . GLU A 1 84 ? -1.008 -2.797 10.714 1.00 98.44 84 GLU A O 1
ATOM 610 N N . TRP A 1 85 ? -1.034 -0.843 9.613 1.00 98.62 85 TRP A N 1
ATOM 611 C CA . TRP A 1 85 ? -1.127 -1.403 8.274 1.00 98.62 85 TRP A CA 1
ATOM 612 C C . TRP A 1 85 ? 0.261 -1.404 7.651 1.00 98.62 85 TRP A C 1
ATOM 614 O O . TRP A 1 85 ? 0.852 -0.340 7.450 1.00 98.62 85 TRP A O 1
ATOM 624 N N . HIS A 1 86 ? 0.773 -2.590 7.335 1.00 98.75 86 HIS A N 1
ATOM 625 C CA . HIS A 1 86 ? 2.062 -2.756 6.679 1.00 98.75 86 HIS A CA 1
ATOM 626 C C . HIS A 1 86 ? 1.872 -3.426 5.321 1.00 98.75 86 HIS A C 1
ATOM 628 O O . HIS A 1 86 ? 1.490 -4.591 5.236 1.00 98.75 86 HIS A O 1
ATOM 634 N N . PHE A 1 87 ? 2.155 -2.665 4.270 1.00 98.88 87 PHE A N 1
ATOM 635 C CA . PHE A 1 87 ? 2.012 -3.077 2.883 1.00 98.88 87 PHE A CA 1
ATOM 636 C C . PHE A 1 87 ? 3.376 -3.325 2.256 1.00 98.88 87 PHE A C 1
ATOM 638 O O . PHE A 1 87 ? 4.344 -2.609 2.544 1.00 98.88 87 PHE A O 1
ATOM 64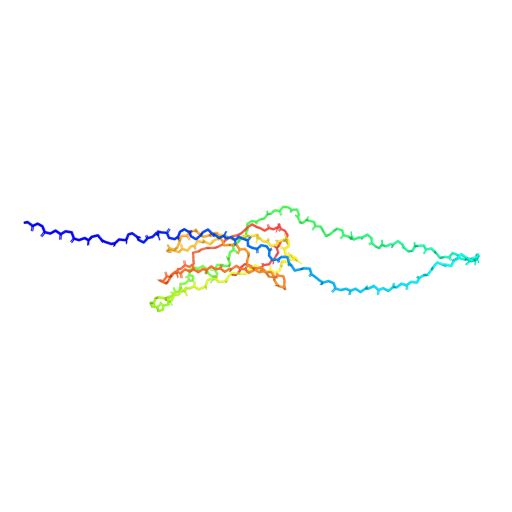5 N N . VAL A 1 88 ? 3.445 -4.290 1.342 1.00 98.88 88 VAL A N 1
ATOM 646 C CA . VAL A 1 88 ? 4.675 -4.630 0.629 1.00 98.88 88 VAL A CA 1
ATOM 647 C C . VAL A 1 88 ? 4.464 -4.824 -0.868 1.00 98.88 88 VAL A C 1
ATOM 649 O O . VAL A 1 88 ? 3.572 -5.547 -1.312 1.00 98.88 88 VAL A O 1
ATOM 652 N N . ILE A 1 89 ? 5.362 -4.239 -1.663 1.00 98.88 89 ILE A N 1
ATOM 653 C CA . ILE A 1 89 ? 5.472 -4.494 -3.105 1.00 98.88 89 ILE A CA 1
ATOM 654 C C . ILE A 1 89 ? 6.805 -5.200 -3.352 1.00 98.88 89 ILE A C 1
ATOM 656 O O . ILE A 1 89 ? 7.874 -4.642 -3.109 1.00 98.88 89 ILE A O 1
ATOM 660 N N . THR A 1 90 ? 6.749 -6.454 -3.795 1.00 98.75 90 THR A N 1
ATOM 661 C CA . THR A 1 90 ? 7.922 -7.339 -3.900 1.00 98.75 90 THR A CA 1
ATOM 662 C C . THR A 1 90 ? 8.517 -7.368 -5.307 1.00 98.75 90 THR A C 1
ATOM 664 O O . THR A 1 90 ? 7.862 -6.967 -6.265 1.00 98.75 90 THR A O 1
ATOM 667 N N . GLN A 1 91 ? 9.691 -7.991 -5.461 1.00 98.25 91 GLN A N 1
ATOM 668 C CA . GLN A 1 91 ? 10.332 -8.280 -6.758 1.00 98.25 91 GLN A CA 1
ATOM 669 C C . GLN A 1 91 ? 10.645 -7.020 -7.579 1.00 98.25 91 GLN A C 1
ATOM 671 O O . GLN A 1 91 ? 10.506 -6.978 -8.800 1.00 98.25 91 GLN A O 1
ATOM 676 N N . ILE A 1 92 ? 11.075 -5.972 -6.885 1.00 97.69 92 ILE A N 1
ATOM 677 C CA . ILE A 1 92 ? 11.526 -4.727 -7.492 1.00 97.69 92 ILE A CA 1
ATOM 678 C C . ILE A 1 92 ? 13.049 -4.801 -7.634 1.00 97.69 92 ILE A C 1
ATOM 680 O O . ILE A 1 92 ? 13.754 -5.059 -6.660 1.00 97.69 92 ILE A O 1
ATOM 684 N N . ALA A 1 93 ? 13.576 -4.555 -8.835 1.00 94.56 93 ALA A N 1
ATOM 685 C CA . ALA A 1 93 ? 15.001 -4.769 -9.111 1.00 94.56 93 ALA A CA 1
ATOM 686 C C . ALA A 1 93 ? 15.939 -3.856 -8.295 1.00 94.56 93 ALA A C 1
ATOM 688 O O . ALA A 1 93 ? 17.049 -4.256 -7.957 1.00 94.56 93 ALA A O 1
ATOM 689 N N . ASN A 1 94 ? 15.520 -2.624 -7.992 1.00 94.94 94 ASN A N 1
ATOM 690 C CA . ASN A 1 94 ? 16.254 -1.685 -7.141 1.00 94.94 94 ASN A CA 1
ATOM 691 C C . ASN A 1 94 ? 15.324 -0.570 -6.627 1.00 94.94 94 ASN A C 1
ATOM 693 O O . ASN A 1 94 ? 14.235 -0.368 -7.163 1.00 94.94 94 ASN A O 1
ATOM 697 N N . SER A 1 95 ? 15.770 0.182 -5.620 1.00 96.31 95 SER A N 1
ATOM 698 C CA . SER A 1 95 ? 14.946 1.179 -4.924 1.00 96.31 95 SER A CA 1
ATOM 699 C C . SER A 1 95 ? 14.415 2.304 -5.815 1.00 96.31 95 SER A C 1
ATOM 701 O O . SER A 1 95 ? 13.323 2.797 -5.557 1.00 96.31 95 SER A O 1
ATOM 703 N N . SER A 1 96 ? 15.124 2.690 -6.883 1.00 96.19 96 SER A N 1
ATOM 704 C CA . SER A 1 96 ? 14.668 3.762 -7.786 1.00 96.19 96 SER A CA 1
ATOM 705 C C . SER A 1 96 ? 13.434 3.386 -8.614 1.00 96.19 96 SER A C 1
ATOM 707 O O . SER A 1 96 ? 12.770 4.261 -9.163 1.00 96.19 96 SER A O 1
ATOM 709 N N . LEU A 1 97 ? 13.122 2.089 -8.696 1.00 96.62 97 LEU A N 1
ATOM 710 C CA . LEU A 1 97 ? 11.956 1.558 -9.399 1.00 96.62 97 LEU A CA 1
ATOM 711 C C . LEU A 1 97 ? 10.759 1.303 -8.471 1.00 96.62 97 LEU A C 1
ATOM 713 O O . LEU A 1 97 ? 9.692 0.916 -8.952 1.00 96.62 97 LEU A O 1
ATOM 717 N N . ALA A 1 98 ? 10.926 1.479 -7.158 1.00 98.12 98 ALA A N 1
ATOM 718 C CA . ALA A 1 98 ? 9.831 1.338 -6.211 1.00 98.12 98 ALA A CA 1
ATOM 719 C C . ALA A 1 98 ? 8.860 2.524 -6.330 1.00 98.12 98 ALA A C 1
ATOM 721 O O . ALA A 1 98 ? 9.309 3.666 -6.465 1.00 98.12 98 ALA A O 1
ATOM 722 N N . PRO A 1 99 ? 7.538 2.297 -6.236 1.00 98.50 99 PRO A N 1
ATOM 723 C CA . PRO A 1 99 ? 6.592 3.396 -6.113 1.00 98.50 99 PRO A CA 1
ATOM 724 C C . PRO A 1 99 ? 6.935 4.254 -4.891 1.00 98.50 99 PRO A C 1
ATOM 726 O O . PRO A 1 99 ? 7.061 3.738 -3.779 1.00 98.50 99 PRO A O 1
ATOM 729 N N . GLY A 1 100 ? 7.075 5.568 -5.080 1.00 98.56 100 GLY A N 1
ATOM 730 C CA . GLY A 1 100 ? 7.344 6.497 -3.974 1.00 98.56 100 GLY A CA 1
ATOM 731 C C . GLY A 1 100 ? 6.195 6.578 -2.960 1.00 98.56 100 GLY A C 1
ATOM 732 O O . GLY A 1 100 ? 6.406 6.977 -1.816 1.00 98.56 100 GLY A O 1
ATOM 733 N N . SER A 1 101 ? 4.992 6.168 -3.365 1.00 98.88 101 SER A N 1
ATOM 734 C CA . SER A 1 101 ? 3.817 6.028 -2.512 1.00 98.88 101 SER A CA 1
ATOM 735 C C . SER A 1 101 ? 2.835 4.996 -3.071 1.00 98.88 101 SER A C 1
ATOM 737 O O . SER A 1 101 ? 2.896 4.625 -4.247 1.00 98.88 101 SER A O 1
ATOM 739 N N . ILE A 1 102 ? 1.905 4.576 -2.216 1.00 98.88 102 ILE A N 1
ATOM 740 C CA . ILE A 1 102 ? 0.691 3.837 -2.572 1.00 98.88 102 ILE A CA 1
ATOM 741 C C . ILE A 1 102 ? -0.544 4.635 -2.144 1.00 98.88 102 ILE A C 1
ATOM 743 O O . ILE A 1 102 ? -0.454 5.548 -1.317 1.00 98.88 102 ILE A O 1
ATOM 747 N N . THR A 1 103 ? -1.704 4.268 -2.675 1.00 98.94 103 THR A N 1
ATOM 748 C CA . THR A 1 103 ? -3.000 4.735 -2.182 1.00 98.94 103 THR A CA 1
ATOM 749 C C . THR A 1 103 ? -3.750 3.561 -1.574 1.00 98.94 103 THR A C 1
ATOM 751 O O . THR A 1 103 ? -3.868 2.524 -2.217 1.00 98.94 103 THR A O 1
ATOM 754 N N . ALA A 1 104 ? -4.255 3.723 -0.354 1.00 98.88 104 ALA A N 1
ATOM 755 C CA . ALA A 1 104 ? -5.115 2.752 0.313 1.00 98.88 104 ALA A CA 1
ATOM 756 C C . ALA A 1 104 ? -6.479 3.383 0.595 1.00 98.88 104 ALA A C 1
ATOM 758 O O . ALA A 1 104 ? -6.560 4.537 1.017 1.00 98.88 104 ALA A O 1
ATOM 759 N N . GLN A 1 105 ? -7.548 2.631 0.365 1.00 98.88 105 GLN A N 1
ATOM 760 C CA . GLN A 1 105 ? -8.895 2.989 0.768 1.00 98.88 105 GLN A CA 1
ATOM 761 C C . GLN A 1 105 ? -9.259 2.189 2.014 1.00 98.88 105 GLN A C 1
ATOM 763 O O . GLN A 1 105 ? -9.266 0.959 2.002 1.00 98.88 105 GLN A O 1
ATOM 768 N N . LEU A 1 106 ? -9.560 2.908 3.083 1.00 98.75 106 LEU A N 1
ATOM 769 C CA . LEU A 1 106 ? -9.942 2.385 4.386 1.00 98.75 106 LEU A CA 1
ATOM 770 C C . LEU A 1 106 ? -11.384 2.808 4.668 1.00 98.75 106 LEU A C 1
ATOM 772 O O . LEU A 1 106 ? -11.833 3.862 4.209 1.00 98.75 1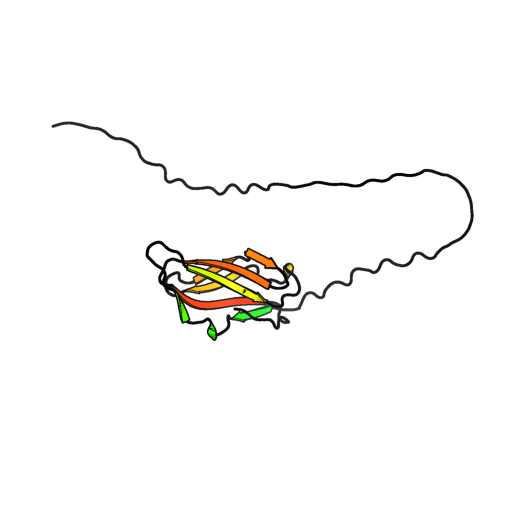06 LEU A O 1
ATOM 776 N N . GLN A 1 107 ? -12.127 1.979 5.391 1.00 98.69 107 GLN A N 1
ATOM 777 C CA . GLN A 1 107 ? -13.550 2.198 5.620 1.00 98.69 107 GLN A CA 1
ATOM 778 C C . GLN A 1 107 ? -13.824 3.453 6.455 1.00 98.69 107 GLN A C 1
ATOM 780 O O . GLN A 1 107 ? -14.703 4.233 6.091 1.00 98.69 107 GLN A O 1
ATOM 785 N N . ASN A 1 108 ? -13.060 3.669 7.527 1.00 97.62 108 ASN A N 1
ATOM 786 C CA . ASN A 1 108 ? -13.268 4.769 8.467 1.00 97.62 108 ASN A CA 1
ATOM 787 C C . ASN A 1 108 ? -12.291 5.928 8.223 1.00 97.62 108 ASN A C 1
ATOM 789 O O . ASN A 1 108 ? -12.699 7.089 8.218 1.00 97.62 108 ASN A O 1
ATOM 793 N N . ALA A 1 109 ? -11.015 5.632 7.969 1.00 97.56 109 ALA A N 1
ATOM 794 C CA . ALA A 1 109 ? -9.992 6.634 7.670 1.00 97.56 109 ALA A CA 1
ATOM 795 C C . ALA A 1 109 ? -10.099 7.219 6.246 1.00 97.56 109 ALA A C 1
ATOM 797 O O . ALA A 1 109 ? -9.470 8.236 5.948 1.00 97.56 109 ALA A O 1
ATOM 798 N N . GLY A 1 110 ? -10.905 6.613 5.368 1.00 98.38 110 GLY A N 1
ATOM 799 C CA . GLY A 1 110 ? -11.074 7.049 3.985 1.00 98.38 110 GLY A CA 1
ATOM 800 C C . GLY A 1 110 ? -9.853 6.737 3.117 1.00 98.38 110 GLY A C 1
ATOM 801 O O . GLY A 1 110 ? -9.185 5.719 3.290 1.00 98.38 110 GLY A O 1
ATOM 802 N N . THR A 1 111 ? -9.569 7.596 2.138 1.00 98.56 111 THR A N 1
ATOM 803 C CA . THR A 1 111 ? -8.441 7.400 1.216 1.00 98.56 111 THR A CA 1
ATOM 804 C C . THR A 1 111 ? -7.154 7.988 1.790 1.00 98.56 111 THR A C 1
ATOM 806 O O . THR A 1 111 ? -7.062 9.196 2.008 1.00 98.56 111 THR A O 1
ATOM 809 N N . ALA A 1 112 ? -6.134 7.149 1.959 1.00 98.56 112 ALA A N 1
ATOM 810 C CA . ALA A 1 112 ? -4.813 7.525 2.442 1.00 98.56 112 ALA A CA 1
ATOM 811 C C . ALA A 1 112 ? -3.754 7.399 1.337 1.00 98.56 112 ALA A C 1
ATOM 813 O O . ALA A 1 112 ? -3.707 6.404 0.612 1.00 98.56 112 ALA A O 1
ATOM 814 N N . THR A 1 113 ? -2.857 8.383 1.249 1.00 98.69 113 THR A N 1
ATOM 815 C CA . THR A 1 113 ? -1.610 8.281 0.475 1.00 98.69 113 THR A CA 1
ATOM 816 C C . THR A 1 113 ? -0.480 7.932 1.432 1.00 98.69 113 THR A C 1
ATOM 818 O O . THR A 1 113 ? -0.191 8.700 2.349 1.00 98.69 113 THR A O 1
ATOM 821 N N . ILE A 1 114 ? 0.166 6.789 1.218 1.00 98.75 114 ILE A N 1
ATOM 822 C CA . ILE A 1 114 ? 1.163 6.231 2.136 1.00 98.75 114 ILE A CA 1
ATOM 823 C C . ILE A 1 114 ? 2.521 6.252 1.438 1.00 98.75 114 ILE A C 1
ATOM 825 O O . ILE A 1 114 ? 2.685 5.658 0.373 1.00 98.75 114 ILE A O 1
ATOM 829 N N . GLY A 1 115 ? 3.485 6.975 2.008 1.00 98.69 115 GLY A N 1
ATOM 830 C CA . GLY A 1 115 ? 4.832 7.109 1.448 1.00 98.69 115 GLY A CA 1
ATOM 831 C C . GLY A 1 115 ? 5.689 5.858 1.647 1.00 98.69 115 GLY A C 1
ATOM 832 O O . GLY A 1 115 ? 5.493 5.108 2.603 1.00 98.69 115 GLY A O 1
ATOM 833 N N . LEU A 1 116 ? 6.652 5.647 0.748 1.00 98.75 116 LEU A N 1
ATOM 834 C CA . LEU A 1 116 ? 7.669 4.606 0.883 1.00 98.75 116 LEU A CA 1
ATOM 835 C C . LEU A 1 116 ? 8.478 4.825 2.167 1.00 98.75 116 LEU A C 1
ATOM 837 O O . LEU A 1 116 ? 9.140 5.851 2.315 1.00 98.75 116 LEU A O 1
ATOM 841 N N . GLY A 1 117 ? 8.440 3.854 3.078 1.00 98.44 117 GLY A N 1
ATOM 842 C CA . GLY A 1 117 ? 9.206 3.894 4.321 1.00 98.44 117 GLY A CA 1
ATOM 843 C C . GLY A 1 117 ? 10.607 3.312 4.155 1.00 98.44 117 GLY A C 1
ATOM 844 O O . GLY A 1 117 ? 11.594 3.938 4.533 1.00 98.44 117 GLY A O 1
ATOM 845 N N . ASN A 1 118 ? 10.704 2.114 3.573 1.00 98.19 118 ASN A N 1
ATOM 846 C CA . ASN A 1 118 ? 11.972 1.406 3.406 1.00 98.19 118 ASN A CA 1
ATOM 847 C C . ASN A 1 118 ? 11.995 0.562 2.122 1.00 98.19 118 ASN A C 1
ATOM 849 O O . ASN A 1 118 ? 10.955 0.128 1.628 1.00 98.19 118 ASN A O 1
ATOM 853 N N . PHE A 1 119 ? 13.196 0.288 1.612 1.00 98.62 119 PHE A N 1
ATOM 854 C CA . PHE A 1 119 ? 13.434 -0.661 0.530 1.00 98.62 119 PHE A CA 1
ATOM 855 C C . PHE A 1 119 ? 14.527 -1.648 0.936 1.00 98.62 119 PHE A C 1
ATOM 857 O O . PHE A 1 119 ? 15.661 -1.253 1.204 1.00 98.62 119 PHE A O 1
ATOM 864 N N . THR A 1 120 ? 14.225 -2.942 0.987 1.00 98.38 120 THR A N 1
ATOM 865 C CA . THR A 1 120 ? 15.207 -3.963 1.382 1.00 98.38 120 THR A CA 1
ATOM 866 C C . THR A 1 120 ? 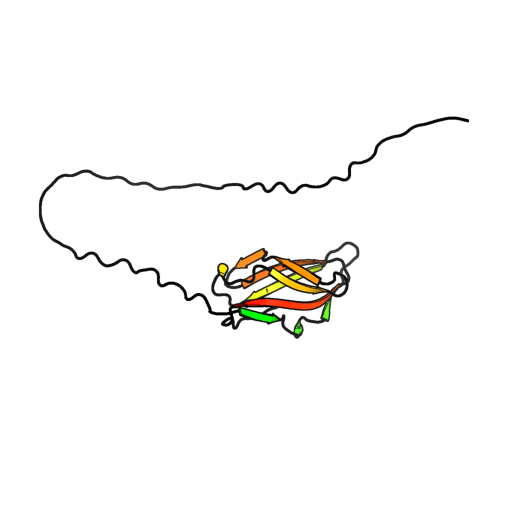14.942 -5.269 0.648 1.00 98.38 120 THR A C 1
ATOM 868 O O . THR A 1 120 ? 13.800 -5.690 0.511 1.00 98.38 120 THR A O 1
ATOM 871 N N . GLY A 1 121 ? 15.996 -5.908 0.127 1.00 96.94 121 GLY A N 1
ATOM 872 C CA . GLY A 1 121 ? 15.883 -7.223 -0.519 1.00 96.94 121 GLY A CA 1
ATOM 873 C C . GLY A 1 121 ? 14.942 -7.271 -1.732 1.00 96.94 121 GLY A C 1
ATOM 874 O O . GLY A 1 121 ? 14.351 -8.311 -1.997 1.00 96.94 121 GLY A O 1
ATOM 875 N N . GLY A 1 122 ? 14.763 -6.156 -2.449 1.00 97.62 122 GLY A N 1
ATOM 876 C CA . GLY A 1 122 ? 13.818 -6.078 -3.569 1.00 97.62 122 GLY A CA 1
ATOM 877 C C . GLY A 1 122 ? 12.355 -5.889 -3.153 1.00 97.62 122 GLY A C 1
ATOM 878 O O . GLY A 1 122 ? 11.457 -6.138 -3.960 1.00 97.62 122 GLY A O 1
ATOM 879 N N . VAL A 1 123 ? 12.109 -5.477 -1.907 1.00 98.81 123 VAL A N 1
ATOM 880 C CA . VAL A 1 123 ? 10.777 -5.225 -1.348 1.00 98.81 123 VAL A CA 1
ATOM 881 C C . VAL A 1 123 ? 10.669 -3.770 -0.906 1.00 98.81 123 VAL A C 1
ATOM 883 O O . VAL A 1 123 ? 11.521 -3.272 -0.170 1.00 98.81 123 VAL A O 1
ATOM 886 N N . ALA A 1 124 ? 9.622 -3.092 -1.368 1.00 98.81 124 ALA A N 1
ATOM 887 C CA . ALA A 1 124 ? 9.221 -1.770 -0.905 1.00 98.81 124 ALA A CA 1
ATOM 888 C C . ALA A 1 124 ? 8.205 -1.907 0.234 1.00 98.81 124 ALA A C 1
ATOM 890 O O . ALA A 1 124 ? 7.251 -2.670 0.099 1.00 98.81 124 ALA A O 1
ATOM 891 N N . HIS A 1 125 ? 8.416 -1.173 1.325 1.00 98.81 125 HIS A N 1
ATOM 892 C CA . HIS A 1 125 ? 7.627 -1.237 2.555 1.00 98.81 125 HIS A CA 1
ATOM 893 C C . HIS A 1 125 ? 6.898 0.084 2.811 1.00 98.81 125 HIS A C 1
ATOM 895 O O . HIS A 1 125 ? 7.520 1.151 2.771 1.00 98.81 125 HIS A O 1
ATOM 901 N N . TYR A 1 126 ? 5.607 0.006 3.130 1.00 98.81 126 TYR A N 1
ATOM 902 C CA . TYR A 1 126 ? 4.754 1.158 3.422 1.00 98.81 126 TYR A CA 1
ATOM 903 C C . TYR A 1 126 ? 4.004 0.908 4.729 1.00 98.81 126 TYR A C 1
ATOM 905 O O . TYR A 1 126 ? 3.362 -0.130 4.876 1.00 98.81 126 TYR A O 1
ATOM 913 N N . THR A 1 127 ? 4.069 1.859 5.661 1.00 98.81 127 THR A N 1
ATOM 914 C CA . THR A 1 127 ? 3.416 1.747 6.973 1.00 98.81 127 THR A CA 1
ATOM 915 C C . THR A 1 127 ? 2.436 2.892 7.168 1.00 98.81 127 THR A C 1
ATOM 917 O O . THR A 1 127 ? 2.765 4.053 6.915 1.00 98.81 127 THR A O 1
ATOM 920 N N . TYR A 1 128 ? 1.237 2.571 7.645 1.00 98.56 128 TYR A N 1
ATOM 921 C CA . TYR A 1 128 ? 0.207 3.546 7.979 1.00 98.56 128 TYR A CA 1
ATOM 922 C C . TYR A 1 128 ? -0.532 3.139 9.250 1.00 98.56 128 TYR A C 1
ATOM 924 O O . TYR A 1 128 ? -0.739 1.954 9.490 1.00 98.56 128 TYR A O 1
ATOM 932 N N . TYR A 1 129 ? -0.939 4.119 10.054 1.00 98.38 129 TYR A N 1
ATOM 933 C CA . TYR A 1 129 ? -1.617 3.874 11.325 1.00 98.38 129 TYR A CA 1
ATOM 934 C C . TYR A 1 129 ? -3.026 4.453 11.308 1.00 98.38 129 TYR A C 1
ATOM 936 O O . TYR A 1 129 ? -3.215 5.612 10.932 1.00 98.38 129 TYR A O 1
ATOM 944 N N . THR A 1 130 ? -4.000 3.673 11.771 1.00 98.38 130 THR A N 1
ATOM 945 C CA . THR A 1 130 ? -5.389 4.117 11.953 1.00 98.38 130 THR A CA 1
ATOM 946 C C . THR A 1 130 ? -5.865 3.864 13.379 1.00 98.38 130 THR A C 1
ATOM 948 O O . THR A 1 130 ? -5.257 3.113 14.146 1.00 98.38 130 THR A O 1
ATOM 951 N N . SER A 1 131 ? -6.967 4.508 13.753 1.00 97.12 131 SER A N 1
ATOM 952 C CA . SER A 1 131 ? -7.721 4.135 14.950 1.00 97.12 131 SER A CA 1
ATOM 953 C C . SER A 1 131 ? -8.463 2.813 14.729 1.00 97.12 131 SER A C 1
ATOM 955 O O . SER A 1 131 ? -8.787 2.470 13.595 1.00 97.12 131 SER A O 1
ATOM 957 N N . SER A 1 132 ? -8.731 2.093 15.819 1.00 96.69 132 SER A N 1
ATOM 958 C CA . SER A 1 132 ? -9.633 0.937 15.843 1.00 96.69 132 SER A CA 1
ATOM 959 C C . SER A 1 132 ? -11.101 1.381 15.969 1.00 96.69 132 SER A C 1
ATOM 961 O O . SER A 1 132 ? -11.358 2.370 16.665 1.00 96.69 132 SER A O 1
ATOM 963 N N . PRO A 1 133 ? -12.064 0.659 15.367 1.00 97.56 133 PRO A N 1
ATOM 964 C CA . PRO A 1 133 ? -11.877 -0.428 14.403 1.00 97.56 133 PRO A CA 1
ATOM 965 C C . PRO A 1 133 ? -11.588 0.114 12.997 1.00 97.56 133 PRO A C 1
ATOM 967 O O . PRO A 1 133 ? -11.900 1.267 12.686 1.00 97.56 133 PRO A O 1
ATOM 970 N N . GLU A 1 134 ? -11.032 -0.715 12.117 1.00 98.44 134 GLU A N 1
ATOM 971 C CA . GLU A 1 134 ? -10.811 -0.328 10.723 1.00 98.44 134 GLU A CA 1
ATOM 972 C C . GLU A 1 134 ? -10.884 -1.519 9.763 1.00 98.44 134 GLU A C 1
ATOM 974 O O . GLU A 1 134 ? -10.580 -2.656 10.123 1.00 98.44 134 GLU A O 1
ATOM 979 N N . THR A 1 135 ? -11.272 -1.237 8.519 1.00 98.81 135 THR A N 1
ATOM 980 C CA . THR A 1 135 ? -11.327 -2.218 7.435 1.00 98.81 135 THR A CA 1
ATOM 981 C C . THR A 1 135 ? -10.584 -1.700 6.208 1.00 98.81 135 THR A C 1
ATOM 983 O O . THR A 1 135 ? -10.888 -0.620 5.699 1.00 98.81 135 THR A O 1
ATOM 986 N N . LEU A 1 136 ? -9.654 -2.493 5.676 1.00 98.81 136 LEU A N 1
ATOM 987 C CA . LEU A 1 136 ? -9.020 -2.224 4.385 1.00 98.81 136 LEU A CA 1
ATOM 988 C C . LEU A 1 136 ? -9.988 -2.570 3.247 1.00 98.81 136 LEU A C 1
ATOM 990 O O . LEU A 1 136 ? -10.388 -3.722 3.110 1.00 98.81 136 LEU A O 1
ATOM 994 N N . ILE A 1 137 ? -10.345 -1.599 2.408 1.00 98.75 137 ILE A N 1
ATOM 995 C CA . ILE A 1 137 ? -11.227 -1.798 1.247 1.00 98.75 137 ILE A CA 1
ATOM 996 C C . ILE A 1 137 ? -10.406 -2.178 0.011 1.00 98.75 137 ILE A C 1
ATOM 998 O O . ILE A 1 137 ? -10.696 -3.182 -0.636 1.00 98.75 137 ILE A O 1
ATOM 1002 N N . ASP A 1 138 ? -9.384 -1.385 -0.313 1.00 98.75 138 ASP A N 1
ATOM 1003 C CA . ASP A 1 138 ? -8.506 -1.600 -1.468 1.00 98.75 138 ASP A CA 1
ATOM 1004 C C . ASP A 1 138 ? -7.165 -0.878 -1.264 1.00 98.75 138 ASP A C 1
ATOM 1006 O O . ASP A 1 138 ? -7.057 0.024 -0.434 1.00 98.75 138 ASP A O 1
ATOM 1010 N N . ALA A 1 139 ? -6.147 -1.237 -2.039 1.00 98.88 139 ALA A N 1
ATOM 1011 C CA . ALA A 1 139 ? -4.929 -0.455 -2.180 1.00 98.88 139 ALA A CA 1
ATOM 1012 C C . ALA A 1 139 ? -4.336 -0.628 -3.582 1.00 98.88 139 ALA A C 1
ATOM 1014 O O . ALA A 1 139 ? -4.367 -1.713 -4.160 1.00 98.88 139 ALA A O 1
ATOM 1015 N N . TRP A 1 140 ? -3.787 0.445 -4.144 1.00 98.88 140 TRP A N 1
ATOM 1016 C CA . TRP A 1 140 ? -3.206 0.448 -5.484 1.00 98.88 140 TRP A CA 1
ATOM 1017 C C . TRP A 1 140 ? -1.996 1.379 -5.586 1.00 98.88 140 TRP A C 1
ATOM 1019 O O . TRP A 1 140 ? -1.790 2.285 -4.776 1.00 98.88 140 TRP A O 1
ATOM 1029 N N . ALA A 1 141 ? -1.176 1.144 -6.607 1.00 98.81 141 ALA A N 1
ATOM 1030 C CA . ALA A 1 141 ? 0.000 1.945 -6.919 1.00 98.81 141 ALA A CA 1
ATOM 1031 C C . ALA A 1 141 ? 0.289 1.929 -8.423 1.00 98.81 141 ALA A C 1
ATOM 1033 O O . ALA A 1 141 ? -0.176 1.048 -9.146 1.00 98.81 141 ALA A O 1
ATOM 1034 N N . THR A 1 142 ? 1.098 2.875 -8.894 1.00 98.56 142 THR A N 1
ATOM 1035 C CA . THR A 1 142 ? 1.634 2.862 -10.261 1.00 98.56 142 THR A CA 1
ATOM 1036 C C . THR A 1 142 ? 3.083 2.393 -10.226 1.00 98.56 142 THR A C 1
ATOM 1038 O O . THR A 1 142 ? 3.896 2.951 -9.494 1.00 98.56 142 THR A O 1
ATOM 1041 N N . ILE A 1 143 ? 3.415 1.387 -11.031 1.00 97.88 143 ILE A N 1
ATOM 1042 C CA . ILE A 1 143 ? 4.756 0.795 -11.123 1.00 97.88 143 ILE A CA 1
ATOM 1043 C C . ILE A 1 143 ? 5.162 0.617 -12.588 1.00 97.88 143 ILE A C 1
ATOM 1045 O O . ILE A 1 143 ? 4.334 0.733 -13.489 1.00 97.88 143 ILE A O 1
ATOM 1049 N N . TYR A 1 144 ? 6.434 0.337 -12.856 1.00 96.50 144 TYR A N 1
ATOM 1050 C CA . TYR A 1 144 ? 6.920 0.088 -14.210 1.00 96.50 144 TYR A CA 1
ATOM 1051 C C . TYR A 1 144 ? 6.227 -1.116 -14.880 1.00 96.50 144 TYR A C 1
ATOM 1053 O O . TYR A 1 144 ? 5.892 -2.124 -14.245 1.00 96.50 144 TYR A O 1
ATOM 1061 N N . ALA A 1 145 ? 6.011 -1.015 -16.194 1.00 95.94 145 ALA A N 1
ATOM 1062 C CA . ALA A 1 145 ? 5.186 -1.962 -16.948 1.00 95.94 145 ALA A CA 1
ATOM 1063 C C . ALA A 1 145 ? 5.680 -3.419 -16.868 1.00 95.94 145 ALA A C 1
ATOM 1065 O O . ALA A 1 145 ? 4.857 -4.326 -16.794 1.00 95.94 145 ALA A O 1
ATOM 1066 N N . GLY A 1 146 ? 6.996 -3.644 -16.790 1.00 94.62 146 GLY A N 1
ATOM 1067 C CA . GLY A 1 146 ? 7.610 -4.979 -16.697 1.00 94.62 146 GLY A CA 1
ATOM 1068 C C . GLY A 1 146 ? 7.688 -5.597 -15.293 1.00 94.62 146 GLY A C 1
ATOM 1069 O O . GLY A 1 146 ? 8.467 -6.516 -15.086 1.00 94.62 146 GLY A O 1
ATOM 1070 N N . TRP A 1 147 ? 6.991 -5.051 -14.293 1.00 97.12 147 TRP A N 1
ATOM 1071 C CA . TRP A 1 147 ? 6.965 -5.637 -12.946 1.00 97.12 147 TRP A CA 1
ATOM 1072 C C . TRP A 1 147 ? 6.064 -6.881 -12.858 1.00 97.12 147 TRP A C 1
ATOM 1074 O O . TRP A 1 147 ? 4.873 -6.771 -13.126 1.00 97.12 147 TRP A O 1
ATOM 1084 N N . ASP A 1 148 ? 6.579 -8.008 -12.373 1.00 96.75 148 ASP A N 1
ATOM 1085 C CA . ASP A 1 148 ? 5.810 -9.263 -12.230 1.00 96.75 148 ASP A CA 1
ATOM 1086 C C . ASP A 1 148 ? 5.721 -9.739 -10.766 1.00 96.75 148 ASP A C 1
ATOM 1088 O O . ASP A 1 148 ? 5.568 -10.923 -10.460 1.00 96.75 148 ASP A O 1
ATOM 1092 N N . GLY A 1 149 ? 5.865 -8.796 -9.832 1.00 98.06 149 GLY A N 1
ATOM 1093 C CA . GLY A 1 149 ? 5.872 -9.054 -8.399 1.00 98.06 149 GLY A CA 1
ATOM 1094 C C . GLY A 1 149 ? 4.493 -9.258 -7.777 1.00 98.06 149 GLY A C 1
ATOM 1095 O O . GLY A 1 149 ? 3.522 -9.631 -8.428 1.00 98.06 149 GLY A O 1
ATOM 1096 N N . GLN A 1 150 ? 4.420 -9.035 -6.465 1.00 98.69 150 GLN A N 1
ATOM 1097 C CA . GLN A 1 150 ? 3.194 -9.129 -5.680 1.00 98.69 150 GLN A CA 1
ATOM 1098 C C . GLN A 1 150 ? 3.015 -7.858 -4.856 1.00 98.69 150 GLN A C 1
ATOM 1100 O O . GLN A 1 150 ? 3.990 -7.333 -4.316 1.00 98.69 150 GLN A O 1
ATOM 1105 N N . PHE A 1 151 ? 1.771 -7.403 -4.747 1.00 98.75 151 PHE A N 1
ATOM 1106 C CA . PHE A 1 151 ? 1.365 -6.351 -3.826 1.00 98.75 151 PHE A CA 1
ATOM 1107 C C . PHE A 1 151 ? 0.505 -6.988 -2.732 1.00 98.75 151 PHE A C 1
ATOM 1109 O O . PHE A 1 151 ? -0.557 -7.545 -3.022 1.00 98.75 151 PHE A O 1
ATOM 1116 N N . ASN A 1 152 ? 1.017 -6.968 -1.502 1.00 98.38 152 ASN A N 1
ATOM 1117 C CA . ASN A 1 152 ? 0.389 -7.538 -0.313 1.00 98.38 152 ASN A CA 1
ATOM 1118 C C . ASN A 1 152 ? 0.187 -6.462 0.751 1.00 98.38 152 ASN A C 1
ATOM 1120 O O . ASN A 1 152 ? 1.012 -5.518 0.787 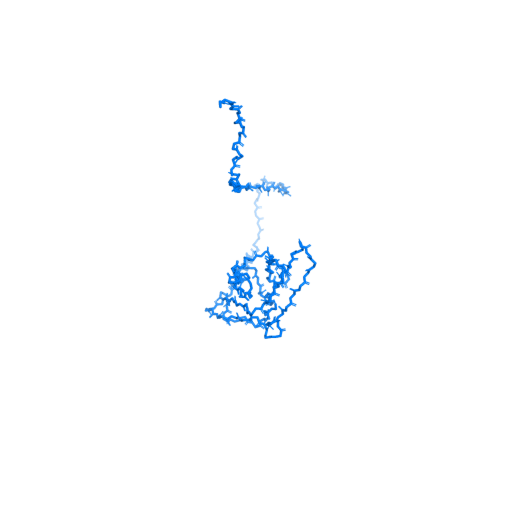1.00 98.38 152 ASN A O 1
#

pLDDT: mean 78.16, std 25.49, range [34.12, 98.94]

Foldseek 3Di:
DDDDDDDDDDDPPPPDDDDDPDDDDDDDDDDDDDDDDDD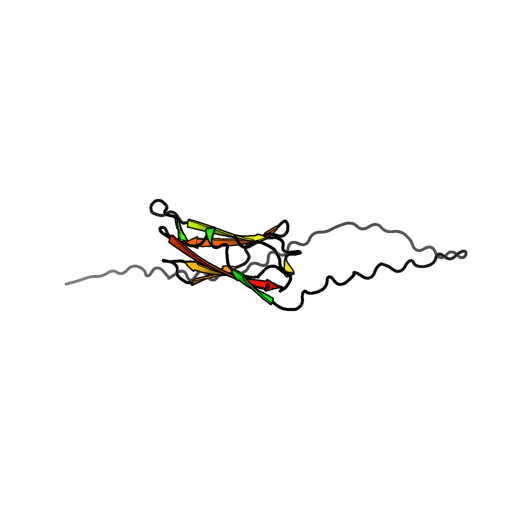DDDDDDPDPDPDPDPDDDFPDKDKDKAPPVQAFDKDFDPPPDKDKDKKKWAQAPDDVQDFQWKWWAKDPVGIDIWGFDDDDPRMTITIDIDHPTIGTHIMMTMGGPPDPTHID